Protein AF-A0A959CMC8-F1 (afdb_monomer)

pLDDT: mean 87.4, std 11.5, range [46.47, 97.0]

Sequence (54 aa):
MVANSEFERLEQYSEALRAIAHPIRLAIINLLSNRQPLSVSDIHERLQIEQAAA

Structure (mmCIF, N/CA/C/O backbone):
data_AF-A0A959CMC8-F1
#
_entry.id   AF-A0A959CMC8-F1
#
loop_
_atom_site.group_PDB
_atom_site.id
_atom_site.type_symbol
_atom_site.label_atom_id
_atom_site.label_alt_id
_atom_site.label_comp_id
_atom_site.label_asym_id
_atom_site.label_entity_id
_atom_site.label_seq_id
_atom_site.pdbx_PDB_ins_code
_atom_site.Cartn_x
_atom_site.Cartn_y
_atom_site.Cartn_z
_atom_site.occupancy
_atom_site.B_iso_or_equiv
_atom_site.auth_seq_id
_atom_site.auth_comp_id
_atom_site.auth_asym_id
_atom_site.auth_atom_id
_atom_site.pdbx_PDB_model_num
ATOM 1 N N . MET A 1 1 ? 28.417 1.084 -25.191 1.00 46.47 1 MET A N 1
ATOM 2 C CA . MET A 1 1 ? 27.488 0.051 -24.695 1.00 46.47 1 MET A CA 1
ATOM 3 C C . MET A 1 1 ? 26.113 0.692 -24.688 1.00 46.47 1 MET A C 1
ATOM 5 O O . MET A 1 1 ? 25.902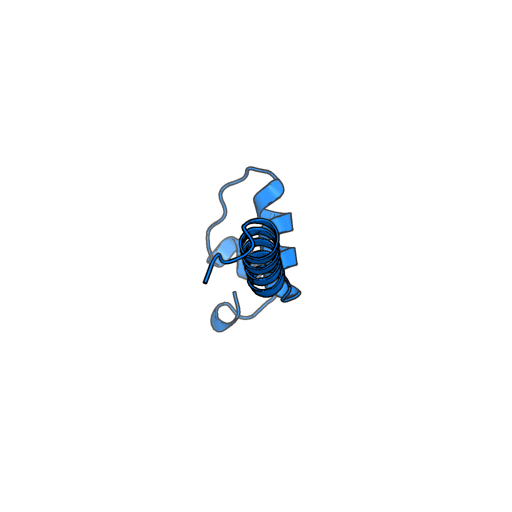 1.587 -23.886 1.00 46.47 1 MET A O 1
ATOM 9 N N . VAL A 1 2 ? 25.255 0.387 -25.663 1.00 56.47 2 VAL A N 1
ATOM 10 C CA . VAL A 1 2 ? 23.894 0.944 -25.691 1.00 56.47 2 VAL A CA 1
ATOM 11 C C . VAL A 1 2 ? 23.063 0.028 -24.808 1.00 56.47 2 VAL A C 1
ATOM 13 O O . VAL A 1 2 ? 22.836 -1.123 -25.177 1.00 56.47 2 VAL A O 1
ATOM 16 N N . ALA A 1 3 ? 22.710 0.489 -23.611 1.00 58.84 3 ALA A N 1
ATOM 17 C CA . ALA A 1 3 ? 21.693 -0.184 -22.823 1.00 58.84 3 ALA A CA 1
ATOM 18 C C . ALA A 1 3 ? 20.409 -0.199 -23.662 1.00 58.84 3 ALA A C 1
ATOM 20 O O . ALA A 1 3 ? 19.996 0.821 -24.217 1.00 58.84 3 ALA A O 1
ATOM 21 N N . ASN A 1 4 ? 19.852 -1.387 -23.867 1.00 73.81 4 ASN A N 1
ATOM 22 C CA . ASN A 1 4 ? 18.636 -1.550 -24.641 1.00 73.81 4 ASN A CA 1
ATOM 23 C C . ASN A 1 4 ? 17.495 -0.953 -23.803 1.00 73.81 4 ASN A C 1
ATOM 25 O O . ASN A 1 4 ? 17.153 -1.512 -22.765 1.00 73.81 4 ASN A O 1
ATOM 29 N N . SER A 1 5 ? 16.957 0.199 -24.210 1.00 80.44 5 SER A N 1
ATOM 30 C CA . SER A 1 5 ? 15.999 1.003 -23.427 1.00 80.44 5 SER A CA 1
ATOM 31 C C . SER A 1 5 ? 14.745 0.231 -22.998 1.00 80.44 5 SER A C 1
ATOM 33 O O . SER A 1 5 ? 14.078 0.591 -22.031 1.00 80.44 5 SER A O 1
ATOM 35 N N . GLU A 1 6 ? 14.428 -0.865 -23.685 1.00 91.00 6 GLU A N 1
ATOM 36 C CA . GLU A 1 6 ? 13.389 -1.808 -23.281 1.00 91.00 6 GLU A CA 1
ATOM 37 C C . GLU A 1 6 ? 13.737 -2.561 -21.988 1.00 91.00 6 GLU A C 1
ATOM 39 O O . GLU A 1 6 ? 12.894 -2.659 -21.099 1.00 9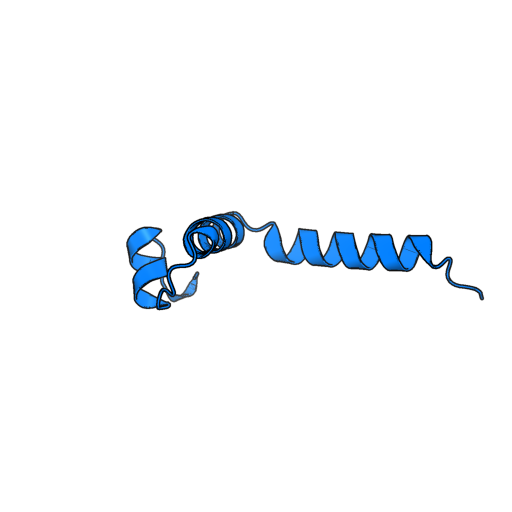1.00 6 GLU A O 1
ATOM 44 N N . PHE A 1 7 ? 14.979 -3.029 -21.835 1.00 92.00 7 PHE A N 1
ATOM 45 C CA . PHE A 1 7 ? 15.429 -3.699 -20.613 1.00 92.00 7 PHE A CA 1
ATOM 46 C C . PHE A 1 7 ? 15.417 -2.750 -19.415 1.00 92.00 7 PHE A C 1
ATOM 48 O O . PHE A 1 7 ? 14.958 -3.144 -18.349 1.00 92.00 7 PHE A O 1
ATOM 55 N N . GLU A 1 8 ? 15.828 -1.494 -19.598 1.00 92.12 8 GLU A N 1
ATOM 56 C CA . GLU A 1 8 ? 15.770 -0.480 -18.534 1.00 92.12 8 GLU A CA 1
ATOM 57 C C . GLU A 1 8 ? 14.326 -0.233 -18.069 1.00 92.12 8 GLU A C 1
ATOM 59 O O . GLU A 1 8 ? 14.056 -0.127 -16.873 1.00 92.12 8 GLU A O 1
ATOM 64 N N . ARG A 1 9 ? 13.362 -0.197 -18.999 1.00 92.75 9 ARG A N 1
ATOM 65 C CA . ARG A 1 9 ? 11.935 -0.062 -18.660 1.00 92.75 9 ARG A CA 1
ATOM 66 C C . ARG A 1 9 ? 11.401 -1.287 -17.926 1.00 92.75 9 ARG A C 1
ATOM 68 O O . ARG A 1 9 ? 10.659 -1.140 -16.957 1.00 92.75 9 ARG A O 1
ATOM 75 N N . LEU A 1 10 ? 11.760 -2.487 -18.379 1.00 95.56 10 LEU A N 1
ATOM 76 C CA . LEU A 1 10 ? 11.359 -3.733 -17.724 1.00 95.56 10 LEU A CA 1
ATOM 77 C C . LEU A 1 10 ? 11.940 -3.837 -16.310 1.00 95.56 10 LEU A C 1
ATOM 79 O O . LEU A 1 10 ? 11.226 -4.241 -15.395 1.00 95.56 10 LEU A O 1
ATOM 83 N N . GLU A 1 11 ? 13.190 -3.420 -16.114 1.00 95.75 11 GLU A N 1
ATOM 84 C CA . GLU A 1 11 ? 13.829 -3.366 -14.799 1.00 95.75 11 GLU A CA 1
ATOM 85 C C . GLU A 1 11 ? 13.109 -2.379 -13.873 1.00 95.75 11 GLU A C 1
ATOM 87 O O . GLU A 1 11 ? 12.738 -2.746 -12.760 1.00 95.75 11 GLU A O 1
ATOM 92 N N . GLN A 1 12 ? 12.786 -1.174 -14.355 1.00 95.75 12 GLN A N 1
ATOM 93 C CA . GLN A 1 12 ? 11.999 -0.198 -13.591 1.00 95.75 12 GLN A CA 1
ATOM 94 C C . GLN A 1 12 ? 10.624 -0.742 -13.178 1.00 95.75 12 GLN A C 1
ATOM 96 O O . GLN A 1 12 ? 10.212 -0.578 -12.027 1.00 95.75 12 GLN A O 1
ATOM 101 N N . TYR A 1 13 ?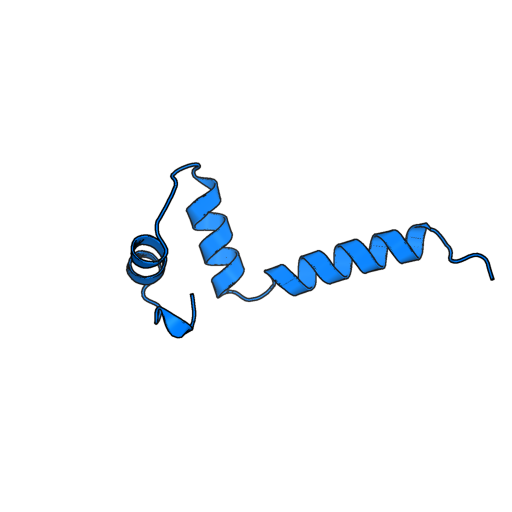 9.907 -1.410 -14.088 1.00 96.69 13 TYR A N 1
ATOM 102 C CA . TYR A 1 13 ? 8.618 -2.023 -13.758 1.00 96.69 13 TYR A CA 1
ATOM 103 C C . TYR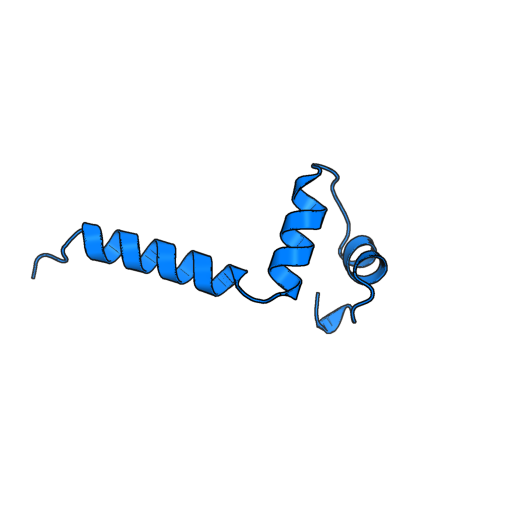 A 1 13 ? 8.767 -3.180 -12.769 1.00 96.69 13 TYR A C 1
ATOM 105 O O . TYR A 1 13 ? 7.983 -3.278 -11.827 1.00 96.69 13 TYR A O 1
ATOM 113 N N . SER A 1 14 ? 9.779 -4.029 -12.947 1.00 97.00 14 SER A N 1
ATOM 114 C CA . SER A 1 14 ? 10.078 -5.131 -12.032 1.00 97.00 14 SER A CA 1
ATOM 115 C C . SER A 1 14 ? 10.378 -4.621 -10.621 1.00 97.00 14 SER A C 1
ATOM 117 O O . SER A 1 14 ? 9.852 -5.153 -9.645 1.00 97.00 14 SER A O 1
ATOM 119 N N . GLU A 1 15 ? 11.154 -3.544 -10.502 1.00 96.75 15 GLU A N 1
ATOM 120 C CA . GLU A 1 15 ? 11.463 -2.907 -9.222 1.00 96.75 15 GLU A CA 1
ATOM 121 C C . GLU A 1 15 ? 10.220 -2.326 -8.543 1.00 96.75 15 GLU A C 1
ATOM 123 O O . GLU A 1 15 ? 10.003 -2.553 -7.350 1.00 96.75 15 GLU A O 1
ATOM 128 N N . ALA A 1 16 ? 9.350 -1.654 -9.301 1.00 94.88 16 ALA A N 1
ATOM 129 C CA . ALA A 1 16 ? 8.083 -1.151 -8.778 1.00 94.88 16 ALA A CA 1
ATOM 130 C C . ALA A 1 16 ? 7.175 -2.291 -8.283 1.00 94.88 16 ALA A C 1
ATOM 132 O O . ALA A 1 16 ? 6.635 -2.218 -7.178 1.00 94.88 16 ALA A O 1
ATOM 133 N N . LEU A 1 17 ? 7.049 -3.371 -9.064 1.00 95.94 17 LEU A N 1
ATOM 134 C CA . LEU A 1 17 ? 6.272 -4.555 -8.687 1.00 95.94 17 LEU A CA 1
ATOM 135 C C . LEU A 1 17 ? 6.837 -5.214 -7.426 1.00 95.94 17 LEU A C 1
ATOM 137 O O . LEU A 1 17 ? 6.087 -5.520 -6.501 1.00 95.94 17 LEU A O 1
ATOM 141 N N . ARG A 1 18 ? 8.162 -5.365 -7.343 1.00 95.81 18 ARG A N 1
ATOM 142 C CA . ARG A 1 18 ? 8.850 -5.900 -6.163 1.00 95.81 18 ARG A CA 1
ATOM 143 C C . ARG A 1 18 ? 8.605 -5.038 -4.926 1.00 95.81 18 ARG A C 1
ATOM 145 O O . ARG A 1 18 ? 8.361 -5.574 -3.846 1.00 95.81 18 ARG A O 1
ATOM 152 N N . ALA A 1 19 ? 8.627 -3.714 -5.075 1.00 93.56 19 ALA A N 1
ATOM 153 C CA . ALA A 1 19 ? 8.372 -2.786 -3.982 1.00 93.56 19 ALA A CA 1
ATOM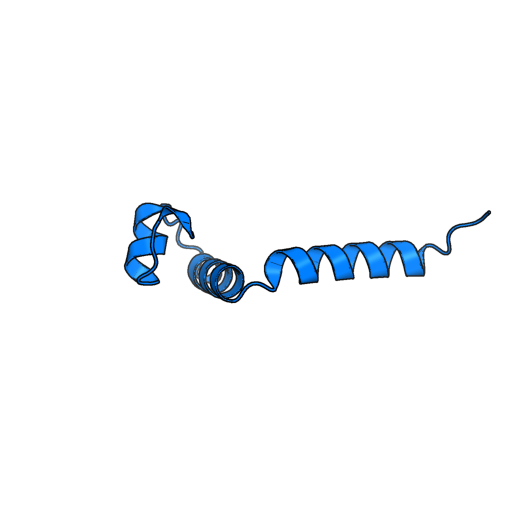 154 C C . ALA A 1 19 ? 6.943 -2.912 -3.425 1.00 93.56 19 ALA A C 1
ATOM 156 O O . ALA A 1 19 ? 6.756 -2.780 -2.216 1.00 93.56 19 ALA A O 1
ATOM 157 N N . ILE A 1 20 ? 5.941 -3.221 -4.251 1.00 94.50 20 ILE A N 1
ATOM 158 C CA . ILE A 1 20 ? 4.548 -3.357 -3.790 1.00 94.50 20 ILE A CA 1
ATOM 159 C C . ILE A 1 20 ? 4.140 -4.793 -3.439 1.00 94.50 20 ILE A C 1
ATOM 161 O O . ILE A 1 20 ? 3.104 -4.973 -2.812 1.00 94.50 20 ILE A O 1
ATOM 165 N N . ALA A 1 21 ? 4.937 -5.806 -3.792 1.00 93.75 21 ALA A N 1
ATOM 166 C CA . ALA A 1 21 ? 4.547 -7.220 -3.729 1.00 93.75 21 ALA A CA 1
ATOM 167 C C . ALA A 1 21 ? 4.236 -7.767 -2.322 1.00 93.75 21 ALA A C 1
ATOM 169 O O . ALA A 1 21 ? 3.615 -8.823 -2.202 1.00 93.75 21 ALA A O 1
ATOM 170 N N . HIS A 1 22 ? 4.664 -7.093 -1.249 1.00 93.62 22 HIS A N 1
ATOM 171 C CA . HIS A 1 22 ? 4.387 -7.562 0.108 1.00 93.62 22 HIS A CA 1
ATOM 172 C C . HIS A 1 22 ? 2.868 -7.538 0.392 1.00 93.62 22 HIS A C 1
ATOM 174 O O . HIS A 1 22 ? 2.253 -6.487 0.194 1.00 93.62 22 HIS A O 1
ATOM 180 N N . PRO A 1 23 ? 2.253 -8.620 0.918 1.00 91.62 23 PRO A N 1
ATOM 181 C CA . PRO A 1 23 ? 0.798 -8.710 1.100 1.00 91.62 23 PRO A CA 1
ATOM 182 C C . PRO A 1 23 ? 0.184 -7.529 1.863 1.00 91.62 23 PRO A C 1
ATOM 184 O O . PRO A 1 23 ? -0.861 -7.012 1.478 1.00 91.62 23 PRO A O 1
ATOM 187 N N . ILE A 1 24 ? 0.880 -7.046 2.898 1.00 91.75 24 ILE A N 1
ATOM 188 C CA . ILE A 1 24 ? 0.452 -5.872 3.672 1.00 91.75 24 ILE A CA 1
ATOM 189 C C . ILE A 1 24 ? 0.423 -4.607 2.800 1.00 91.75 24 ILE A C 1
ATOM 191 O O . ILE A 1 24 ? -0.548 -3.860 2.845 1.00 91.75 24 ILE A O 1
ATOM 195 N N . ARG A 1 25 ? 1.432 -4.381 1.948 1.00 92.50 25 ARG A N 1
ATOM 196 C CA . ARG A 1 25 ? 1.483 -3.199 1.069 1.00 92.50 25 ARG A CA 1
ATOM 197 C C . ARG A 1 25 ? 0.336 -3.212 0.064 1.00 92.50 25 ARG A C 1
ATOM 199 O O . ARG A 1 25 ? -0.296 -2.182 -0.141 1.00 92.50 25 ARG A O 1
ATOM 206 N N . LEU A 1 26 ? 0.016 -4.376 -0.503 1.00 93.38 26 LEU A N 1
ATOM 207 C CA . LEU A 1 26 ? -1.148 -4.531 -1.380 1.00 93.38 26 LEU A CA 1
ATOM 208 C C . LEU A 1 26 ? -2.463 -4.240 -0.642 1.00 93.38 26 LEU A C 1
ATOM 210 O O . LEU A 1 26 ? -3.324 -3.552 -1.187 1.00 93.38 26 LEU A O 1
ATOM 214 N N . ALA A 1 27 ? -2.604 -4.702 0.604 1.00 92.44 27 ALA A N 1
ATOM 215 C CA . ALA A 1 27 ? -3.774 -4.410 1.431 1.00 92.44 27 ALA A CA 1
ATOM 216 C C . ALA A 1 27 ? -3.913 -2.906 1.731 1.00 92.44 27 ALA A C 1
ATOM 218 O O . ALA A 1 27 ? -5.010 -2.360 1.607 1.00 92.44 27 ALA A O 1
ATOM 219 N N . ILE A 1 28 ? -2.806 -2.219 2.038 1.00 92.12 28 ILE A N 1
ATOM 220 C CA . ILE A 1 28 ? -2.766 -0.761 2.235 1.00 92.12 28 ILE A CA 1
ATOM 221 C C . ILE A 1 28 ? -3.155 -0.023 0.944 1.00 92.12 28 ILE A C 1
ATOM 223 O O . ILE A 1 28 ? -4.005 0.866 0.980 1.00 92.12 28 ILE A O 1
ATOM 227 N N . ILE A 1 29 ? -2.592 -0.406 -0.208 1.00 92.38 29 ILE A N 1
ATOM 228 C CA . ILE A 1 29 ? -2.930 0.190 -1.514 1.00 92.38 29 ILE A CA 1
ATOM 229 C C . ILE A 1 29 ? -4.420 0.012 -1.821 1.00 92.38 29 ILE A C 1
ATOM 231 O O . ILE A 1 29 ? -5.080 0.965 -2.234 1.00 92.38 29 ILE A O 1
ATOM 235 N N . ASN A 1 30 ? -4.969 -1.183 -1.584 1.00 91.88 30 ASN A N 1
ATOM 236 C CA . ASN A 1 30 ? -6.390 -1.451 -1.779 1.00 91.88 30 ASN A CA 1
ATOM 237 C C . ASN A 1 30 ? -7.258 -0.573 -0.863 1.00 91.88 30 ASN A C 1
ATOM 239 O O . ASN A 1 30 ? -8.247 0.002 -1.311 1.00 91.88 30 ASN A O 1
ATOM 243 N N . LEU A 1 31 ? -6.853 -0.398 0.3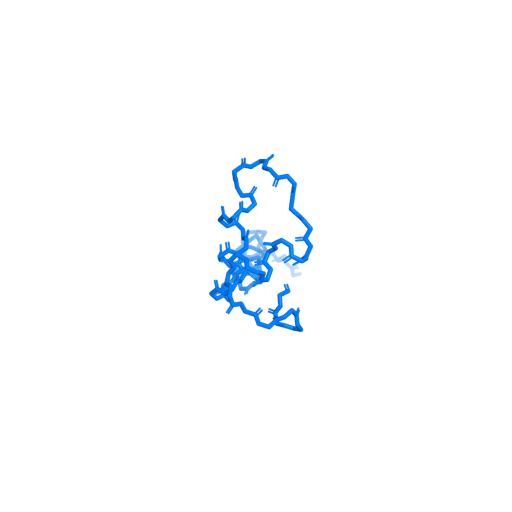97 1.00 91.69 31 LEU A N 1
ATOM 244 C CA . LEU A 1 31 ? -7.561 0.446 1.355 1.00 91.69 31 LEU A CA 1
ATOM 245 C C . LEU A 1 31 ? -7.579 1.927 0.924 1.00 91.69 31 LEU A C 1
ATOM 247 O O . LEU A 1 31 ? -8.627 2.571 0.982 1.00 91.69 31 LEU A O 1
ATOM 251 N N . LEU A 1 32 ? -6.449 2.437 0.420 1.00 91.81 32 LEU A N 1
ATOM 252 C CA . LEU A 1 32 ? -6.297 3.816 -0.065 1.00 91.81 32 LEU A CA 1
ATOM 253 C C . LEU A 1 32 ? -6.929 4.058 -1.447 1.00 91.81 32 LEU A C 1
ATOM 255 O O . LEU A 1 32 ? -7.248 5.200 -1.790 1.00 91.81 32 LEU A O 1
ATOM 259 N N . SER A 1 33 ? -7.160 3.005 -2.239 1.00 90.81 33 SER A N 1
ATOM 260 C CA . SER A 1 33 ? -7.781 3.110 -3.570 1.00 90.81 33 SER A CA 1
ATOM 261 C C . SER A 1 33 ? -9.193 3.714 -3.537 1.00 90.81 33 SER A C 1
ATOM 263 O O . SER A 1 33 ? -9.631 4.332 -4.509 1.00 90.81 33 SER A O 1
ATOM 265 N N . ASN A 1 34 ? -9.858 3.649 -2.377 1.00 84.56 34 ASN A N 1
ATOM 266 C CA . ASN A 1 34 ? -11.182 4.219 -2.128 1.00 84.56 34 ASN A CA 1
ATOM 267 C C . ASN A 1 34 ? -11.199 5.761 -2.022 1.00 84.56 34 ASN A C 1
ATOM 269 O O . ASN A 1 34 ? -12.236 6.340 -1.707 1.00 84.56 34 ASN A O 1
ATOM 273 N N . ARG A 1 35 ? -10.070 6.441 -2.290 1.00 77.25 35 ARG A N 1
ATOM 274 C CA . ARG A 1 35 ? -9.896 7.913 -2.271 1.00 77.25 35 ARG A CA 1
ATOM 275 C C . ARG A 1 35 ? -10.232 8.596 -0.942 1.00 77.25 35 ARG A C 1
ATOM 277 O O . ARG A 1 35 ? -10.363 9.818 -0.896 1.00 77.25 35 ARG A O 1
ATOM 284 N N . GLN A 1 36 ? -10.324 7.830 0.139 1.00 84.25 36 GLN A N 1
ATOM 285 C CA . GLN A 1 36 ? -10.412 8.371 1.484 1.00 84.25 36 GLN A CA 1
ATOM 286 C C . GLN A 1 36 ? -8.992 8.516 2.048 1.00 84.25 36 GLN A C 1
ATOM 288 O O . GLN A 1 36 ? -8.267 7.521 2.104 1.00 84.25 36 GLN A O 1
ATOM 293 N N . PRO A 1 37 ? -8.565 9.721 2.463 1.00 85.44 37 PRO A N 1
ATOM 294 C CA . PRO A 1 37 ? -7.321 9.865 3.202 1.00 85.44 37 PRO A CA 1
ATOM 295 C C . PRO A 1 37 ? -7.474 9.175 4.560 1.00 85.44 37 PRO A C 1
ATOM 297 O O . PRO A 1 37 ? -8.423 9.442 5.297 1.00 85.44 37 PRO A O 1
ATOM 300 N N . LEU A 1 38 ? -6.547 8.273 4.869 1.00 91.94 38 LEU A N 1
ATOM 301 C CA . LEU A 1 38 ? -6.495 7.535 6.126 1.00 91.94 38 LEU A CA 1
ATOM 302 C C . LEU A 1 38 ? -5.178 7.851 6.826 1.00 91.94 38 LEU A C 1
ATOM 304 O O . LEU A 1 38 ? -4.138 7.975 6.174 1.00 91.94 38 LEU A O 1
ATOM 308 N N . SER A 1 39 ? -5.223 7.989 8.149 1.00 93.06 39 SER A N 1
ATOM 309 C CA . SER A 1 39 ? -4.009 8.076 8.957 1.00 93.06 39 SER A CA 1
ATOM 310 C C . SER A 1 39 ? -3.328 6.708 9.077 1.00 93.06 39 SER A C 1
ATOM 312 O O . SER A 1 39 ? -3.920 5.668 8.792 1.00 93.06 39 SER A O 1
ATOM 314 N N . VAL A 1 40 ? -2.079 6.681 9.545 1.00 90.81 40 VAL A N 1
ATOM 315 C CA . VAL A 1 40 ? -1.392 5.412 9.847 1.00 90.81 40 VAL A CA 1
ATOM 316 C C . VAL A 1 40 ? -2.161 4.620 10.914 1.00 90.81 40 VAL A C 1
ATOM 318 O O . VAL A 1 40 ? -2.296 3.404 10.784 1.00 90.81 40 VAL A O 1
ATOM 321 N N . SER A 1 41 ? -2.740 5.311 11.906 1.00 92.50 41 SER A N 1
ATOM 322 C CA . SER A 1 41 ? -3.613 4.720 12.930 1.00 92.50 41 SER A CA 1
ATOM 323 C C . SER A 1 41 ? -4.834 4.029 12.321 1.00 92.50 41 SER A C 1
ATOM 325 O O . SER A 1 41 ? -5.070 2.845 12.547 1.00 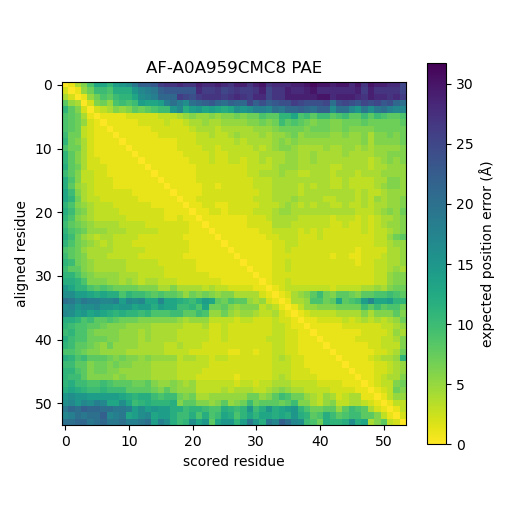92.50 41 SER A O 1
ATOM 327 N N . ASP A 1 42 ? -5.537 4.734 11.432 1.00 92.81 42 ASP A N 1
ATOM 328 C CA . ASP A 1 42 ? -6.690 4.197 10.705 1.00 92.81 42 ASP A CA 1
ATOM 329 C C . ASP A 1 42 ? -6.373 2.929 9.903 1.00 92.81 42 ASP A C 1
ATOM 331 O O . ASP A 1 42 ? -7.242 2.069 9.738 1.00 92.81 42 ASP A O 1
ATOM 335 N N . ILE A 1 43 ? -5.162 2.847 9.346 1.00 92.19 43 ILE A N 1
ATOM 336 C CA . ILE A 1 43 ? -4.719 1.747 8.488 1.00 92.19 43 ILE A CA 1
ATOM 337 C C . ILE A 1 43 ? -4.399 0.509 9.328 1.00 92.19 43 ILE A C 1
ATOM 339 O O . ILE A 1 43 ? -4.915 -0.568 9.021 1.00 92.19 43 ILE A O 1
ATOM 343 N N . HIS A 1 44 ? -3.589 0.637 10.387 1.00 90.81 44 HIS A N 1
ATOM 344 C CA . HIS A 1 44 ? -3.198 -0.532 11.182 1.00 90.81 44 HIS A CA 1
ATOM 345 C C . HIS A 1 44 ? -4.384 -1.116 11.968 1.00 90.81 44 HIS A C 1
ATOM 347 O O . HIS A 1 44 ? -4.477 -2.335 12.111 1.00 90.81 44 HIS A O 1
ATOM 353 N N . GLU A 1 45 ? -5.335 -0.278 12.405 1.00 92.62 45 GLU A N 1
ATOM 354 C CA . GLU A 1 45 ? -6.574 -0.728 13.051 1.00 92.62 45 GLU A CA 1
ATOM 355 C C . GLU A 1 45 ? -7.482 -1.493 12.080 1.00 92.62 45 GLU A C 1
ATOM 357 O O . GLU A 1 45 ? -7.956 -2.583 12.404 1.00 92.62 45 GLU A O 1
ATOM 362 N N . ARG A 1 46 ? -7.694 -0.968 10.864 1.00 91.81 46 ARG A N 1
ATOM 363 C CA . ARG A 1 46 ? -8.547 -1.612 9.847 1.00 91.81 46 ARG A CA 1
ATOM 364 C C . ARG A 1 46 ? -7.964 -2.912 9.309 1.00 91.81 46 ARG A C 1
ATOM 366 O O . ARG A 1 46 ? -8.721 -3.827 8.998 1.00 91.81 46 ARG A O 1
ATOM 373 N N . LEU A 1 47 ? -6.642 -2.983 9.172 1.00 91.62 47 LEU A N 1
ATOM 374 C CA . LEU A 1 47 ? -5.947 -4.184 8.707 1.00 91.62 47 LEU A CA 1
ATOM 375 C C . LEU A 1 47 ? -5.646 -5.175 9.842 1.00 91.62 47 LEU A C 1
ATOM 377 O O . LEU A 1 47 ? -5.206 -6.284 9.555 1.00 91.62 47 LEU A O 1
ATOM 381 N N . GLN A 1 48 ? -5.900 -4.797 11.102 1.00 90.75 48 GLN A N 1
ATOM 382 C CA . GLN A 1 48 ? -5.594 -5.585 12.302 1.00 90.75 48 GLN A CA 1
ATOM 383 C C . GLN A 1 48 ? -4.133 -6.061 12.349 1.00 90.75 48 GLN A C 1
ATOM 385 O O . GLN A 1 48 ? -3.843 -7.213 12.672 1.00 90.75 48 GLN A O 1
ATOM 390 N N . ILE A 1 49 ? -3.210 -5.158 12.017 1.00 88.69 49 ILE A N 1
ATOM 391 C CA . ILE A 1 49 ? -1.764 -5.402 12.025 1.00 88.69 49 ILE A CA 1
ATOM 392 C C . ILE A 1 49 ? -1.075 -4.517 13.061 1.00 88.69 49 ILE A C 1
ATOM 394 O O . ILE A 1 49 ? -1.594 -3.474 13.462 1.00 88.69 49 ILE A O 1
ATOM 398 N N . GLU A 1 50 ? 0.121 -4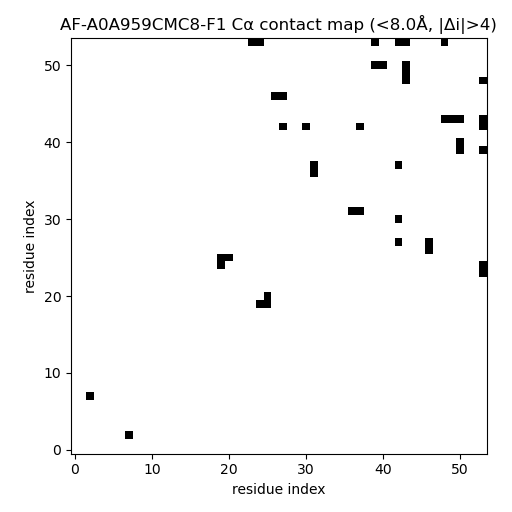.921 13.485 1.00 85.06 50 GLU A N 1
ATOM 399 C CA . GLU A 1 50 ? 0.968 -4.062 14.307 1.00 85.06 50 GLU A CA 1
ATOM 400 C C . GLU A 1 50 ? 1.364 -2.808 13.524 1.00 85.06 50 GLU A C 1
ATOM 402 O O . GLU A 1 50 ? 1.801 -2.892 12.377 1.00 85.06 50 GLU A O 1
ATOM 407 N N . GLN A 1 51 ? 1.272 -1.640 14.160 1.00 75.00 51 GLN A N 1
ATOM 408 C CA . GLN A 1 51 ? 1.628 -0.369 13.528 1.00 75.00 51 GLN A CA 1
ATOM 409 C C . GLN A 1 51 ? 3.099 -0.330 13.076 1.00 75.00 51 GLN A C 1
ATOM 411 O O . GLN A 1 51 ? 3.410 0.288 12.070 1.00 75.00 51 GLN A O 1
ATOM 416 N N . ALA A 1 52 ? 4.008 -1.018 13.777 1.00 73.69 52 ALA A N 1
ATOM 417 C CA . ALA A 1 52 ? 5.414 -1.116 13.372 1.00 73.69 52 ALA A CA 1
ATOM 418 C C . ALA A 1 52 ? 5.617 -1.873 12.041 1.00 73.69 52 ALA A C 1
ATOM 420 O O . ALA A 1 52 ? 6.683 -1.771 11.435 1.00 73.69 52 ALA A O 1
ATOM 421 N N . ALA A 1 53 ? 4.608 -2.632 11.601 1.00 62.81 53 ALA A N 1
ATOM 422 C CA . ALA A 1 53 ? 4.593 -3.388 10.353 1.00 62.81 53 ALA A CA 1
ATOM 423 C C . ALA A 1 53 ? 3.754 -2.721 9.239 1.00 62.81 53 ALA A C 1
ATOM 425 O O . ALA A 1 53 ? 3.676 -3.282 8.140 1.00 62.81 53 ALA A O 1
ATOM 426 N N . ALA A 1 54 ? 3.131 -1.567 9.518 1.00 55.88 54 ALA A N 1
ATOM 427 C CA . ALA A 1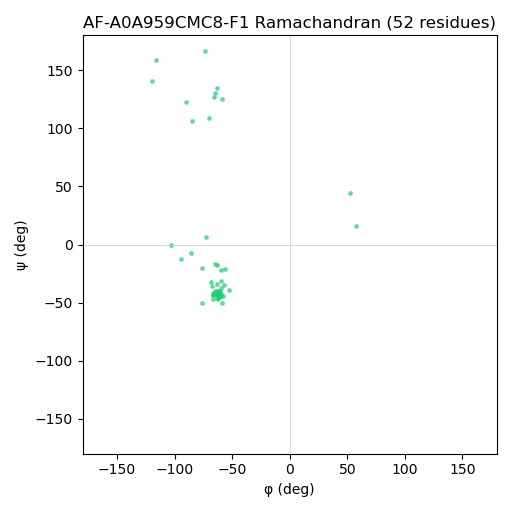 54 ? 2.271 -0.797 8.613 1.00 55.88 54 ALA A CA 1
ATOM 428 C C . ALA A 1 54 ? 3.010 0.421 8.038 1.00 55.88 54 ALA A C 1
ATOM 430 O O . ALA A 1 54 ? 2.898 0.633 6.808 1.00 55.88 54 ALA A O 1
#

Secondary structure (DSSP, 8-state):
----HHHHHHHHHHHHHHHH-SHHHHHHHHHHTTS----HHHHHHHHT--GGG-

Solvent-accessible surface area (backbone atoms only — not comparable to full-atom values): 3384 Å² total; per-residue (Å²): 134,82,77,57,66,67,58,56,51,51,50,52,51,50,51,54,50,61,73,43,63,48,70,66,52,46,52,51,50,58,63,47,69,73,74,54,92,71,54,73,68,58,48,20,64,75,68,73,46,60,65,96,81,101

Radius of gyration: 15.89 Å; Cα contacts (8 Å, |Δi|>4): 22; chains: 1; bounding box: 39×19×40 Å

Foldseek 3Di:
DDDPVVVVVVVVVVVVCVVQVDPLSVQQCVVCVVVDDDDLVRSCVVVVHDSVVD

Nearest PDB structures (foldseek):
  3f72-assembly2_D  TM=7.017E-01  e=2.743E-01  Staphylococcus aureus
  1u2w-assembly2_D  TM=6.339E-01  e=3.867E-01  Staphylococcus aureus
  4pcq-assembly2_C  TM=6.946E-01  e=2.152E+00  Mycobacterium tuberculosis H37Rv
  6xjf-assembly3_C  TM=7.780E-01  e=6.029E+00  Pyrococcus furiosus DSM 3638
  2r3s-assembly1_B  TM=5.383E-01  e=3.250E+00  Nostoc punctiforme PCC 73102

Mean predicted aligned error: 6.1 Å